Protein AF-A0A9E6MSD2-F1 (afdb_monomer_lite)

pLDDT: mean 82.87, std 21.85, range [32.72, 98.69]

Structure (mmCIF, N/CA/C/O backbone):
data_AF-A0A9E6MSD2-F1
#
_entry.id   AF-A0A9E6MSD2-F1
#
loop_
_atom_site.group_PDB
_atom_site.id
_atom_site.type_symbol
_atom_site.label_atom_id
_atom_site.label_alt_id
_atom_site.label_comp_id
_atom_site.label_asym_id
_atom_site.label_entity_id
_atom_site.label_seq_id
_atom_site.pdbx_PDB_ins_code
_atom_site.Cartn_x
_atom_site.Cartn_y
_atom_site.Cartn_z
_atom_site.occupancy
_atom_site.B_iso_or_equiv
_atom_site.auth_seq_id
_atom_site.auth_comp_id
_atom_site.auth_asym_id
_atom_site.auth_atom_id
_atom_site.pdbx_PDB_model_num
ATOM 1 N N . MET A 1 1 ? 9.595 26.951 -21.745 1.00 34.25 1 MET A N 1
ATOM 2 C CA . MET A 1 1 ? 9.547 25.476 -21.693 1.00 34.25 1 MET A CA 1
ATOM 3 C C . MET A 1 1 ? 9.014 25.104 -20.326 1.00 34.25 1 MET A C 1
ATOM 5 O O . MET A 1 1 ? 9.669 25.417 -19.343 1.00 34.25 1 MET A O 1
ATOM 9 N N . ALA A 1 2 ? 7.791 24.580 -20.248 1.00 37.59 2 ALA A N 1
ATOM 10 C CA . ALA A 1 2 ? 7.255 24.093 -18.983 1.00 37.59 2 ALA A CA 1
ATOM 11 C C . ALA A 1 2 ? 8.041 22.833 -18.603 1.00 37.59 2 ALA A C 1
ATOM 13 O O . ALA A 1 2 ? 8.112 21.901 -19.402 1.00 37.59 2 ALA A O 1
ATOM 14 N N . LEU A 1 3 ? 8.662 22.828 -17.424 1.00 44.19 3 LEU A N 1
ATOM 15 C CA . LEU A 1 3 ? 9.127 21.601 -16.787 1.00 44.19 3 LEU A CA 1
ATOM 16 C C . LEU A 1 3 ? 7.868 20.760 -16.555 1.00 44.19 3 LEU A C 1
ATOM 18 O O . LEU A 1 3 ? 7.089 21.050 -15.650 1.00 44.19 3 LEU A O 1
ATOM 22 N N . GLY A 1 4 ? 7.587 19.822 -17.460 1.00 44.72 4 GLY A N 1
ATOM 23 C CA . GLY A 1 4 ? 6.458 18.915 -17.310 1.00 44.72 4 GLY A CA 1
ATOM 24 C C . GLY A 1 4 ? 6.637 18.165 -15.999 1.00 44.72 4 GLY A C 1
ATOM 25 O O . GLY A 1 4 ? 7.653 17.501 -15.814 1.00 44.72 4 GLY A O 1
ATOM 26 N N . SER A 1 5 ? 5.692 18.330 -15.073 1.00 61.78 5 SER A N 1
ATOM 27 C CA . SER A 1 5 ? 5.660 17.543 -13.842 1.00 61.78 5 SER A CA 1
ATOM 28 C C . SER A 1 5 ? 5.700 16.069 -14.238 1.00 61.78 5 SER A C 1
ATOM 30 O O . SER A 1 5 ? 4.850 15.627 -15.014 1.00 61.78 5 SER A O 1
ATOM 32 N N . SER A 1 6 ? 6.718 15.338 -13.778 1.00 63.34 6 SER A N 1
ATOM 33 C CA . SER A 1 6 ? 6.827 13.908 -14.067 1.00 63.34 6 SER A CA 1
ATOM 34 C C . SER A 1 6 ? 5.558 13.218 -13.554 1.00 63.34 6 SER A C 1
ATOM 36 O O . SER A 1 6 ? 5.125 13.545 -12.439 1.00 63.34 6 SER A O 1
ATOM 38 N N . PRO A 1 7 ? 4.933 12.326 -14.345 1.00 78.69 7 PRO A N 1
ATOM 39 C CA . PRO A 1 7 ? 3.711 11.653 -13.927 1.00 78.69 7 PRO A CA 1
ATOM 40 C C . PRO A 1 7 ? 3.939 10.909 -12.608 1.00 78.69 7 PRO A C 1
ATOM 42 O O . PRO A 1 7 ? 5.044 10.438 -12.327 1.00 78.69 7 PRO A O 1
ATOM 45 N N . ASP A 1 8 ? 2.892 10.830 -11.788 1.00 92.94 8 ASP A N 1
ATOM 46 C CA . ASP A 1 8 ? 2.937 10.086 -10.533 1.00 92.94 8 ASP A CA 1
ATOM 47 C C . ASP A 1 8 ? 3.271 8.610 -10.787 1.00 92.94 8 ASP A C 1
ATOM 49 O O . ASP A 1 8 ? 2.864 8.025 -11.794 1.00 92.94 8 ASP A O 1
ATOM 53 N N . ALA A 1 9 ? 4.044 8.010 -9.881 1.00 95.12 9 ALA A N 1
ATOM 54 C CA . ALA A 1 9 ? 4.459 6.618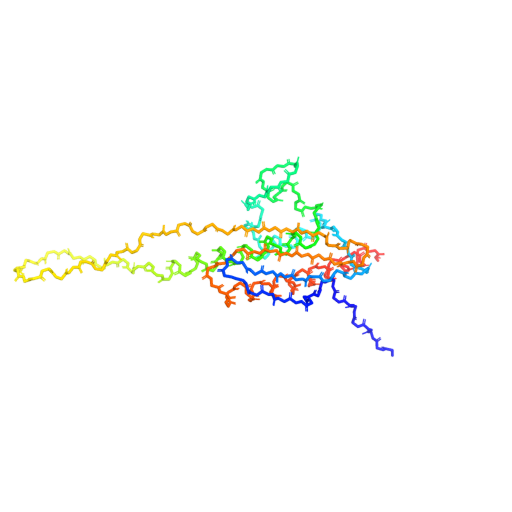 -10.001 1.00 95.12 9 ALA A CA 1
ATOM 55 C C . ALA A 1 9 ? 3.277 5.655 -9.833 1.00 95.12 9 ALA A C 1
ATOM 57 O O . ALA A 1 9 ? 3.216 4.627 -10.505 1.00 95.12 9 ALA A O 1
ATOM 58 N N . LEU A 1 10 ? 2.338 6.017 -8.961 1.00 97.00 10 LEU A N 1
ATOM 59 C CA . LEU A 1 10 ? 1.126 5.285 -8.639 1.00 97.00 10 LEU A CA 1
ATOM 60 C C . LEU A 1 10 ? -0.090 6.207 -8.721 1.00 97.00 10 LEU A C 1
ATOM 62 O O . LEU A 1 10 ? -0.068 7.330 -8.212 1.00 97.00 10 LEU A O 1
ATOM 66 N N . VAL A 1 11 ? -1.176 5.695 -9.290 1.00 97.69 11 VAL A N 1
ATOM 67 C CA . VAL A 1 11 ? -2.486 6.349 -9.318 1.00 97.69 11 VAL A CA 1
ATOM 68 C C . VAL A 1 11 ? -3.534 5.366 -8.812 1.00 97.69 11 VAL A C 1
ATOM 70 O O . VAL A 1 11 ? -3.581 4.223 -9.261 1.00 97.69 11 VAL A O 1
ATOM 73 N N . ILE A 1 12 ? -4.392 5.816 -7.897 1.00 98.25 12 ILE A N 1
ATOM 74 C CA . ILE A 1 12 ? -5.600 5.079 -7.518 1.00 98.25 12 ILE A CA 1
ATOM 75 C C . ILE A 1 12 ? -6.624 5.269 -8.635 1.00 98.25 12 ILE A C 1
ATOM 77 O O . ILE A 1 12 ? -7.093 6.384 -8.860 1.00 98.25 12 ILE A O 1
ATOM 81 N N . GLU A 1 13 ? -6.976 4.193 -9.332 1.00 98.06 13 GLU A N 1
ATOM 82 C CA . GLU A 1 13 ? -8.008 4.230 -10.371 1.00 98.06 13 GLU A CA 1
ATOM 83 C C . GLU A 1 13 ? -9.406 4.111 -9.774 1.00 98.06 13 GLU A C 1
ATOM 85 O O . GLU A 1 13 ? -10.350 4.755 -10.239 1.00 98.06 13 GLU A O 1
ATOM 90 N N . ARG A 1 14 ? -9.545 3.273 -8.743 1.00 98.25 14 ARG A N 1
ATOM 91 C CA . ARG A 1 14 ? -10.820 2.995 -8.088 1.00 98.25 14 ARG A CA 1
ATOM 92 C C . ARG A 1 14 ? -10.597 2.460 -6.678 1.00 98.25 14 ARG A C 1
ATOM 94 O O . ARG A 1 14 ? -9.708 1.653 -6.439 1.00 98.25 14 ARG A O 1
ATOM 101 N N . LEU A 1 15 ? -11.460 2.890 -5.762 1.00 98.31 15 LEU A N 1
ATOM 102 C CA . LEU A 1 15 ? -11.607 2.310 -4.429 1.00 98.31 15 LEU A CA 1
ATOM 103 C C . LEU A 1 15 ? -13.019 1.747 -4.302 1.00 98.31 15 LEU A C 1
ATOM 105 O O . LEU A 1 15 ? -13.997 2.468 -4.499 1.00 98.31 15 LEU A O 1
ATOM 109 N N . THR A 1 16 ? -13.119 0.467 -3.965 1.00 98.38 16 THR A N 1
ATOM 110 C CA . THR A 1 16 ? -14.389 -0.216 -3.711 1.00 98.38 16 THR A CA 1
ATOM 111 C C . THR A 1 16 ? -14.437 -0.648 -2.256 1.00 98.38 16 THR A C 1
ATOM 113 O O . THR A 1 16 ? -13.639 -1.475 -1.822 1.00 98.38 16 THR A O 1
ATOM 116 N N . VAL A 1 17 ? -15.393 -0.112 -1.502 1.00 97.69 17 VAL A N 1
ATOM 117 C CA . VAL A 1 17 ? -15.623 -0.510 -0.110 1.00 97.69 17 VAL A CA 1
ATOM 118 C C . VAL A 1 17 ? -16.528 -1.740 -0.092 1.00 97.69 17 VAL A C 1
ATOM 120 O O . VAL A 1 17 ? -17.640 -1.712 -0.623 1.00 97.69 17 VAL A O 1
ATOM 123 N N . ARG A 1 18 ? -16.049 -2.834 0.501 1.00 95.81 18 ARG A N 1
ATOM 124 C CA . ARG A 1 18 ? -16.812 -4.062 0.767 1.00 95.81 18 ARG A CA 1
ATOM 125 C C . ARG A 1 18 ? -16.991 -4.215 2.282 1.00 95.81 18 ARG A C 1
ATOM 127 O O . ARG A 1 18 ? -16.261 -3.574 3.021 1.00 95.81 18 ARG A O 1
ATOM 134 N N . PRO A 1 19 ? -17.917 -5.062 2.770 1.00 92.25 19 PRO A N 1
ATOM 135 C CA . PRO A 1 19 ? -18.200 -5.163 4.206 1.00 92.25 19 PRO A CA 1
ATOM 136 C C . PRO A 1 19 ? -16.997 -5.492 5.105 1.00 92.25 19 PRO A C 1
ATOM 138 O O . PRO A 1 19 ? -17.022 -5.167 6.286 1.00 92.25 19 PRO A O 1
ATOM 141 N N . ASP A 1 20 ? -15.982 -6.169 4.571 1.00 91.19 20 ASP A N 1
ATOM 142 C CA . ASP A 1 20 ? -14.830 -6.687 5.313 1.00 91.19 20 ASP A CA 1
ATOM 143 C C . ASP A 1 20 ? -13.478 -6.123 4.848 1.00 91.19 20 ASP A C 1
ATOM 145 O O . ASP A 1 20 ? -12.467 -6.320 5.523 1.00 91.19 20 ASP A O 1
ATOM 149 N N . ARG A 1 21 ? -13.440 -5.437 3.701 1.00 96.69 21 ARG A N 1
ATOM 150 C CA . ARG A 1 21 ? -12.207 -4.933 3.084 1.00 96.69 21 ARG A CA 1
ATOM 151 C C . ARG A 1 21 ? -12.455 -3.808 2.095 1.00 96.69 21 ARG A C 1
ATOM 153 O O . ARG A 1 21 ? -13.532 -3.698 1.511 1.00 96.69 21 ARG A O 1
ATOM 160 N N . ILE A 1 22 ? -11.428 -3.009 1.860 1.00 98.00 22 ILE A N 1
ATOM 161 C CA . ILE A 1 22 ? -11.378 -2.073 0.741 1.00 98.00 22 ILE A CA 1
ATOM 162 C C . ILE A 1 22 ? -10.528 -2.696 -0.357 1.00 98.00 22 ILE A C 1
ATOM 164 O O . ILE A 1 22 ? -9.439 -3.191 -0.085 1.00 98.00 22 ILE A O 1
ATOM 168 N N . VAL A 1 23 ? -11.035 -2.650 -1.585 1.00 98.50 23 VAL A N 1
ATOM 169 C CA . VAL A 1 23 ? -10.325 -3.056 -2.800 1.00 98.50 23 VAL A CA 1
ATOM 170 C C . VAL A 1 23 ? -9.853 -1.793 -3.510 1.00 98.50 23 VAL A C 1
ATOM 172 O O . VAL A 1 23 ? -10.672 -0.941 -3.863 1.00 98.50 23 VAL A O 1
ATOM 175 N N . CYS A 1 24 ? -8.547 -1.661 -3.693 1.00 98.69 24 CYS A N 1
ATOM 176 C CA . CYS A 1 24 ? -7.899 -0.537 -4.350 1.00 98.69 24 CYS A CA 1
ATOM 177 C C . CYS A 1 24 ? -7.291 -0.995 -5.674 1.00 98.69 24 CYS A C 1
ATOM 179 O O . CYS A 1 24 ? -6.321 -1.751 -5.689 1.00 98.69 24 CYS A O 1
ATOM 181 N N . ASP A 1 25 ? -7.857 -0.524 -6.781 1.00 98.69 25 ASP A N 1
ATOM 182 C CA . ASP A 1 25 ? -7.280 -0.693 -8.108 1.00 98.69 25 ASP A CA 1
ATOM 183 C C . ASP A 1 25 ? -6.211 0.387 -8.323 1.00 98.69 25 ASP A C 1
ATOM 185 O O . ASP A 1 25 ? -6.502 1.590 -8.307 1.00 98.69 25 ASP A O 1
ATOM 189 N N . LEU A 1 26 ? -4.969 -0.042 -8.521 1.00 98.19 26 LEU A N 1
ATOM 190 C CA . LEU A 1 26 ? -3.808 0.814 -8.724 1.00 98.19 26 LEU A CA 1
ATOM 191 C C . LEU A 1 26 ? -3.299 0.707 -10.158 1.00 98.19 26 LEU A C 1
ATOM 193 O O . LEU A 1 26 ? -3.121 -0.389 -10.694 1.00 98.19 26 LEU A O 1
ATOM 197 N N . ARG A 1 27 ? -2.958 1.861 -10.735 1.00 97.88 27 ARG A N 1
ATOM 198 C CA . ARG A 1 27 ? -2.130 1.951 -11.936 1.00 97.88 27 ARG A CA 1
ATOM 199 C C . ARG A 1 27 ? -0.718 2.371 -11.562 1.00 97.88 27 ARG A C 1
ATOM 201 O O . ARG A 1 27 ? -0.513 3.436 -10.981 1.00 97.88 27 ARG A O 1
ATOM 208 N N . VAL A 1 28 ? 0.250 1.555 -11.951 1.00 97.00 28 VAL A N 1
ATOM 209 C CA . VAL A 1 28 ? 1.681 1.843 -11.872 1.00 97.00 28 VAL A CA 1
ATOM 210 C C . VAL A 1 28 ? 2.134 2.438 -13.198 1.00 97.00 28 VAL A C 1
ATOM 212 O O . VAL A 1 28 ? 1.883 1.874 -14.264 1.00 97.00 28 VAL A O 1
ATOM 215 N N . SER A 1 29 ? 2.785 3.599 -13.145 1.00 95.19 29 SER A N 1
ATOM 216 C CA . SER A 1 29 ? 3.309 4.256 -14.341 1.00 95.19 29 SER A CA 1
ATOM 217 C C . SER A 1 29 ? 4.410 3.405 -14.991 1.00 95.19 29 SER A C 1
ATOM 219 O O . SER A 1 29 ? 5.287 2.907 -14.284 1.00 95.19 29 SER A O 1
ATOM 221 N N . PRO A 1 30 ? 4.456 3.294 -16.332 1.00 90.81 30 PRO A N 1
ATOM 222 C CA . PRO A 1 30 ? 5.522 2.569 -17.026 1.00 90.81 30 PRO A CA 1
ATOM 223 C C . PRO A 1 30 ? 6.905 3.217 -16.854 1.00 90.81 30 PRO A C 1
ATOM 225 O O . PRO A 1 30 ? 7.918 2.569 -17.096 1.00 90.81 30 PRO A O 1
ATOM 228 N N . SER A 1 31 ? 6.966 4.492 -16.450 1.00 88.69 31 SER A N 1
ATOM 229 C CA . SER A 1 31 ? 8.221 5.187 -16.141 1.00 88.69 31 SER A CA 1
ATOM 230 C C . SER A 1 31 ? 8.642 5.058 -14.674 1.00 88.69 31 SER A C 1
ATOM 232 O O . SER A 1 31 ? 9.690 5.583 -14.302 1.00 88.69 31 SER A O 1
ATOM 234 N N . ALA A 1 32 ? 7.820 4.434 -13.827 1.00 90.25 32 ALA A N 1
ATOM 235 C CA . ALA A 1 32 ? 8.120 4.234 -12.417 1.00 90.25 32 ALA A CA 1
ATOM 236 C C . ALA A 1 32 ? 8.903 2.933 -12.189 1.00 90.25 32 ALA A C 1
ATOM 238 O O . ALA A 1 32 ? 8.737 1.969 -12.941 1.00 90.25 32 ALA A O 1
ATOM 239 N N . PRO A 1 33 ? 9.724 2.858 -11.127 1.00 90.75 33 PRO A N 1
ATOM 240 C CA . PRO A 1 33 ? 10.257 1.579 -10.686 1.00 90.75 33 PRO A CA 1
ATOM 241 C C . PRO A 1 33 ? 9.097 0.665 -10.271 1.00 90.75 33 PRO A C 1
ATOM 243 O O . PRO A 1 33 ? 8.242 1.055 -9.486 1.00 90.75 33 PRO A O 1
ATOM 246 N N . THR A 1 34 ? 9.053 -0.562 -10.787 1.00 87.94 34 THR A N 1
ATOM 247 C CA . THR A 1 34 ? 8.002 -1.526 -10.412 1.00 87.94 34 THR A CA 1
ATOM 248 C C . THR A 1 34 ? 8.302 -2.249 -9.102 1.00 87.94 34 THR A C 1
ATOM 250 O O . THR A 1 34 ? 7.391 -2.804 -8.490 1.00 87.94 34 THR A O 1
ATOM 253 N N . ILE A 1 35 ? 9.577 -2.271 -8.706 1.00 94.56 35 ILE A N 1
ATOM 254 C CA . ILE A 1 35 ? 10.115 -2.938 -7.519 1.00 94.56 35 ILE A CA 1
ATOM 255 C C . ILE A 1 35 ? 10.793 -1.882 -6.635 1.00 94.56 35 ILE A C 1
ATOM 257 O O . ILE A 1 35 ? 11.358 -0.914 -7.149 1.00 94.56 35 ILE A O 1
ATOM 261 N N . THR A 1 36 ? 10.700 -2.045 -5.319 1.00 96.75 36 THR A N 1
ATOM 262 C CA . THR A 1 36 ? 11.372 -1.214 -4.326 1.00 96.75 36 THR A CA 1
ATOM 263 C C . THR A 1 36 ? 12.892 -1.372 -4.416 1.00 96.75 36 THR A C 1
ATOM 265 O O . THR A 1 36 ? 13.426 -2.176 -5.176 1.00 96.75 36 THR A O 1
ATOM 268 N N . SER A 1 37 ? 13.613 -0.524 -3.691 1.00 95.75 37 SER A N 1
ATOM 269 C CA . SER A 1 37 ? 15.069 -0.590 -3.596 1.00 95.75 37 SER A CA 1
ATOM 270 C C . SER A 1 37 ? 15.507 -0.269 -2.170 1.00 95.75 37 SER A C 1
ATOM 272 O O . SER A 1 37 ? 14.754 0.398 -1.448 1.00 95.75 37 SER A O 1
ATOM 274 N N . PRO A 1 38 ? 16.739 -0.625 -1.763 1.00 95.44 38 PRO A N 1
ATOM 275 C CA . PRO A 1 38 ? 17.248 -0.283 -0.433 1.00 95.44 38 PRO A CA 1
ATOM 276 C C . PRO A 1 38 ? 17.190 1.224 -0.144 1.00 95.44 38 PRO A C 1
ATOM 278 O O . PRO A 1 38 ? 16.866 1.652 0.964 1.00 95.44 38 PRO A O 1
ATOM 281 N N . GLY A 1 39 ? 17.455 2.052 -1.162 1.00 95.25 39 GLY A N 1
ATOM 282 C CA . GLY A 1 39 ? 17.375 3.508 -1.056 1.00 95.25 39 GLY A CA 1
ATOM 283 C C . GLY A 1 39 ? 15.952 4.008 -0.799 1.00 95.25 39 GLY A C 1
ATOM 284 O O . GLY A 1 39 ? 15.764 4.888 0.040 1.00 95.25 39 GLY A O 1
ATOM 285 N N . LEU A 1 40 ? 14.955 3.427 -1.478 1.00 95.88 40 LEU A N 1
ATOM 286 C CA . LEU A 1 40 ? 13.548 3.744 -1.236 1.00 95.88 40 LEU A CA 1
ATOM 287 C C . LEU A 1 40 ? 13.112 3.295 0.160 1.00 95.88 40 LEU A C 1
ATOM 289 O O . LEU A 1 40 ? 12.529 4.098 0.883 1.00 95.88 40 LEU A O 1
ATOM 293 N N . VAL A 1 41 ? 13.444 2.066 0.568 1.00 96.88 41 VAL A N 1
ATOM 294 C CA . VAL A 1 41 ? 13.107 1.546 1.904 1.00 96.88 41 VAL A CA 1
ATOM 295 C C . VAL A 1 41 ? 13.692 2.428 2.995 1.00 96.88 41 VAL A C 1
ATOM 297 O O . VAL A 1 41 ? 12.975 2.821 3.905 1.00 96.88 41 VAL A O 1
ATOM 300 N N . ARG A 1 42 ? 14.962 2.832 2.881 1.00 96.38 42 ARG A N 1
ATOM 301 C CA . ARG A 1 42 ? 15.584 3.743 3.850 1.00 96.38 42 ARG A CA 1
ATOM 302 C C . ARG A 1 42 ? 14.795 5.044 4.019 1.00 96.38 42 ARG A C 1
ATOM 304 O O . ARG A 1 42 ? 14.659 5.511 5.145 1.00 96.38 42 ARG A O 1
ATOM 311 N N . ARG A 1 43 ? 14.289 5.629 2.926 1.00 96.19 43 ARG A N 1
ATOM 312 C CA . ARG A 1 43 ? 13.462 6.844 2.995 1.00 96.19 43 ARG A CA 1
ATOM 313 C C . ARG A 1 43 ? 12.091 6.556 3.605 1.00 96.19 43 ARG A C 1
ATOM 315 O O . ARG A 1 43 ? 11.660 7.302 4.471 1.00 96.19 43 ARG A O 1
ATOM 322 N N . VAL A 1 44 ? 11.451 5.445 3.234 1.00 96.50 44 VAL A N 1
ATOM 323 C CA . VAL A 1 44 ? 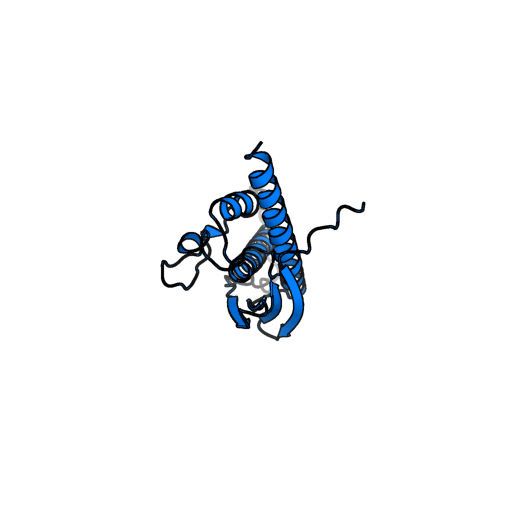10.186 5.008 3.849 1.00 96.50 44 VAL A CA 1
ATOM 324 C C . VAL A 1 44 ? 10.334 4.864 5.368 1.00 96.50 44 VAL A C 1
ATOM 326 O O . VAL A 1 44 ? 9.498 5.358 6.115 1.00 96.50 44 VAL A O 1
ATOM 329 N N . LEU A 1 45 ? 11.411 4.246 5.853 1.00 96.94 45 LEU A N 1
ATOM 330 C CA . LEU A 1 45 ? 11.612 4.017 7.288 1.00 96.94 45 LEU A CA 1
ATOM 331 C C . LEU A 1 45 ? 11.868 5.292 8.097 1.00 96.94 45 LEU A C 1
ATOM 333 O O . LEU A 1 45 ? 11.726 5.255 9.318 1.00 96.94 45 LEU A O 1
ATOM 337 N N . ALA A 1 46 ? 12.209 6.410 7.449 1.00 95.62 46 ALA A N 1
ATOM 338 C CA . ALA A 1 46 ? 12.293 7.700 8.131 1.00 95.62 46 ALA A CA 1
ATOM 339 C C . ALA A 1 46 ? 10.918 8.146 8.664 1.00 95.62 46 ALA A C 1
ATOM 341 O O . ALA A 1 46 ? 10.838 8.679 9.769 1.00 95.62 46 ALA A O 1
ATOM 342 N N . ASP A 1 47 ? 9.847 7.853 7.918 1.00 94.88 47 ASP A N 1
ATOM 343 C CA . ASP A 1 47 ? 8.471 8.237 8.260 1.00 94.88 47 ASP A CA 1
ATOM 344 C C . ASP A 1 47 ? 7.647 7.073 8.850 1.00 94.88 47 ASP A C 1
ATOM 346 O O . ASP A 1 47 ? 6.674 7.289 9.582 1.00 94.88 47 ASP A O 1
ATOM 350 N N . TYR A 1 48 ? 8.037 5.830 8.547 1.00 96.81 48 TYR A N 1
ATOM 351 C CA . TYR A 1 48 ? 7.333 4.598 8.920 1.00 96.81 48 TYR A CA 1
ATOM 352 C C . TYR A 1 48 ? 8.283 3.617 9.638 1.00 96.81 48 TYR A C 1
ATOM 354 O O . TYR A 1 48 ? 8.614 2.561 9.097 1.00 96.81 48 TYR A O 1
ATOM 362 N N . PRO A 1 49 ? 8.745 3.935 10.862 1.00 95.94 49 PRO A N 1
ATOM 363 C CA . PRO A 1 49 ? 9.810 3.182 11.533 1.00 9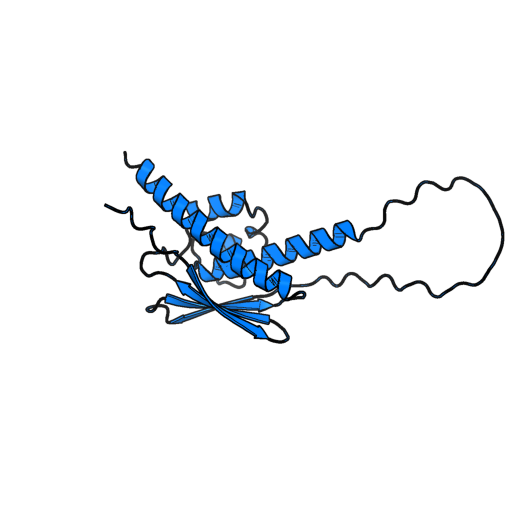5.94 49 PRO A CA 1
ATOM 364 C C . PRO A 1 49 ? 9.423 1.747 11.923 1.00 95.94 49 PRO A C 1
ATOM 366 O O . PRO A 1 49 ? 10.299 0.900 12.052 1.00 95.94 49 PRO A O 1
ATOM 369 N N . THR A 1 50 ? 8.129 1.464 12.093 1.00 95.25 50 THR A N 1
ATOM 370 C CA . THR A 1 50 ? 7.591 0.138 12.456 1.00 95.25 50 THR A CA 1
ATOM 371 C C . THR A 1 50 ? 7.204 -0.710 11.247 1.00 95.25 50 THR A C 1
ATOM 373 O O . THR A 1 50 ? 6.695 -1.817 11.405 1.00 95.25 50 THR A O 1
ATOM 376 N N . LEU A 1 51 ? 7.413 -0.212 10.022 1.00 97.31 51 LEU A N 1
ATOM 377 C CA . LEU A 1 51 ? 6.904 -0.866 8.815 1.00 97.31 51 LEU A CA 1
ATOM 378 C C . LEU A 1 51 ? 7.481 -2.274 8.606 1.00 97.31 51 LEU A C 1
ATOM 380 O O . LEU A 1 51 ? 6.799 -3.152 8.085 1.00 97.31 51 LEU A O 1
ATOM 384 N N . LEU A 1 52 ? 8.732 -2.498 9.010 1.00 97.56 52 LEU A N 1
ATOM 385 C CA . LEU A 1 52 ? 9.397 -3.790 8.818 1.00 97.56 52 LEU A CA 1
ATOM 386 C C . LEU A 1 52 ? 8.874 -4.889 9.752 1.00 97.56 52 LEU A C 1
ATOM 388 O O . LEU A 1 52 ? 9.046 -6.068 9.445 1.00 97.56 52 LEU A O 1
ATOM 392 N N . ASP A 1 53 ? 8.226 -4.514 10.857 1.00 96.56 53 ASP A N 1
ATOM 393 C CA . ASP A 1 53 ? 7.754 -5.449 11.884 1.00 96.56 53 ASP A CA 1
ATOM 394 C C . ASP A 1 53 ? 6.444 -6.147 11.492 1.00 96.56 53 ASP A C 1
ATOM 396 O O . ASP A 1 53 ? 6.012 -7.093 12.156 1.00 96.56 53 ASP A O 1
ATOM 400 N N . HIS A 1 54 ? 5.786 -5.689 10.422 1.00 96.69 54 HIS A N 1
ATOM 401 C CA . HIS A 1 54 ? 4.543 -6.293 9.954 1.00 96.69 54 HIS A CA 1
ATOM 402 C C . HIS A 1 54 ? 4.795 -7.706 9.438 1.00 96.69 54 HIS A C 1
ATOM 404 O O . HIS A 1 54 ? 5.697 -7.939 8.631 1.00 96.69 54 HIS A O 1
ATOM 410 N N . ALA A 1 55 ? 3.959 -8.645 9.877 1.00 96.94 55 ALA A N 1
ATOM 411 C CA . ALA A 1 55 ? 3.949 -9.991 9.327 1.00 96.94 55 ALA A CA 1
ATOM 412 C C . ALA A 1 55 ? 3.593 -9.935 7.835 1.00 96.94 55 ALA A C 1
ATOM 414 O O . ALA A 1 55 ? 2.683 -9.207 7.436 1.00 96.94 55 ALA A O 1
ATOM 415 N N . CYS A 1 56 ? 4.308 -10.702 7.021 1.00 96.88 56 CYS A N 1
ATOM 416 C CA . CYS A 1 56 ? 4.124 -10.743 5.577 1.00 96.88 56 CYS A CA 1
ATOM 417 C C . CYS A 1 56 ? 4.256 -12.192 5.120 1.00 96.88 56 CYS A C 1
ATOM 419 O O . CYS A 1 56 ? 5.239 -12.850 5.446 1.00 96.88 56 CYS A O 1
ATOM 421 N N . VAL A 1 57 ? 3.282 -12.687 4.358 1.00 95.38 57 VAL A N 1
ATOM 422 C CA . VAL A 1 57 ? 3.391 -14.009 3.736 1.00 95.38 57 VAL A CA 1
ATOM 423 C C . VAL A 1 57 ? 4.152 -13.852 2.426 1.00 95.38 57 VAL A C 1
ATOM 425 O O . VAL A 1 57 ? 3.657 -13.238 1.484 1.00 95.38 57 VAL A O 1
ATOM 428 N N . ASN A 1 58 ? 5.364 -14.391 2.383 1.00 93.75 58 ASN A N 1
ATOM 429 C CA . ASN A 1 58 ? 6.250 -14.382 1.224 1.00 93.75 58 ASN A CA 1
ATOM 430 C C . ASN A 1 58 ? 7.174 -15.614 1.266 1.00 93.75 58 ASN A C 1
ATOM 432 O O . ASN A 1 58 ? 7.110 -16.408 2.204 1.00 93.75 58 ASN A O 1
ATOM 436 N N . ASP A 1 59 ? 8.022 -15.770 0.250 1.00 94.56 59 ASP A N 1
ATOM 437 C CA . ASP A 1 59 ? 8.898 -16.939 0.109 1.00 94.56 59 ASP A CA 1
ATOM 438 C C . ASP A 1 59 ? 10.260 -16.793 0.831 1.00 94.56 59 ASP A C 1
ATOM 440 O O . ASP A 1 59 ? 11.051 -17.737 0.835 1.00 94.56 59 ASP A O 1
ATOM 444 N N . GLU A 1 60 ? 10.554 -15.636 1.440 1.00 96.94 60 GLU A N 1
ATOM 445 C CA . GLU A 1 60 ? 11.877 -15.294 1.998 1.00 96.94 60 GLU A CA 1
ATOM 446 C C . GLU A 1 60 ? 11.903 -15.174 3.533 1.00 96.94 60 GLU A C 1
ATOM 448 O O . GLU A 1 60 ? 12.945 -15.393 4.155 1.00 96.94 60 GLU A O 1
ATOM 453 N N . GLY A 1 61 ? 10.771 -14.880 4.176 1.00 95.69 61 GLY A N 1
ATOM 454 C CA . GLY A 1 61 ? 10.648 -14.826 5.632 1.00 95.69 61 GLY A CA 1
ATOM 455 C C . GLY A 1 61 ? 9.254 -14.425 6.118 1.00 95.69 61 GLY A C 1
ATOM 456 O O . GLY A 1 61 ? 8.365 -14.128 5.330 1.00 95.69 61 GLY A O 1
ATOM 457 N N . ASP A 1 62 ? 9.064 -14.379 7.438 1.00 95.94 62 ASP A N 1
ATOM 458 C CA . ASP A 1 62 ? 7.733 -14.185 8.047 1.00 95.94 62 ASP A CA 1
ATOM 459 C C . ASP A 1 62 ? 7.294 -12.712 8.164 1.00 95.94 62 ASP A C 1
ATOM 461 O O . ASP A 1 62 ? 6.173 -12.414 8.590 1.00 95.94 62 ASP A O 1
ATOM 465 N N . THR A 1 63 ? 8.177 -11.766 7.840 1.00 97.94 63 THR A N 1
ATOM 466 C CA . THR A 1 63 ? 7.934 -10.327 8.000 1.00 97.94 63 THR A CA 1
ATOM 467 C C . THR A 1 63 ? 8.204 -9.563 6.717 1.00 97.94 63 THR A C 1
ATOM 469 O O . THR A 1 63 ? 8.933 -10.017 5.835 1.00 97.94 63 THR A O 1
ATOM 472 N N . PHE A 1 64 ? 7.644 -8.356 6.628 1.00 98.06 64 PHE A N 1
ATOM 473 C CA . PHE A 1 64 ? 7.871 -7.463 5.499 1.00 98.06 64 PHE A CA 1
ATOM 474 C C . PHE A 1 64 ? 9.353 -7.105 5.340 1.00 98.06 64 PHE A C 1
ATOM 476 O O . PHE A 1 64 ? 9.817 -6.907 4.219 1.00 98.06 64 PHE A O 1
ATOM 483 N N . ALA A 1 65 ? 10.121 -7.095 6.438 1.00 97.88 65 ALA A N 1
ATOM 484 C CA . ALA A 1 65 ? 11.568 -6.887 6.423 1.00 97.88 65 ALA A CA 1
ATOM 485 C C . ALA A 1 65 ? 12.309 -7.793 5.431 1.00 97.88 65 ALA A C 1
ATOM 487 O O . ALA A 1 65 ? 13.287 -7.347 4.837 1.00 97.88 65 ALA A O 1
ATOM 488 N N . ALA A 1 66 ? 11.844 -9.034 5.252 1.00 97.88 66 ALA A N 1
ATOM 489 C CA . ALA A 1 66 ? 12.488 -10.010 4.380 1.00 97.88 66 ALA A CA 1
ATOM 490 C C . ALA A 1 66 ? 12.475 -9.582 2.907 1.00 97.88 66 ALA A C 1
ATOM 492 O O . ALA A 1 66 ? 13.423 -9.873 2.194 1.00 97.88 66 ALA A O 1
ATOM 493 N N . VAL A 1 67 ? 11.438 -8.854 2.478 1.00 98.00 67 VAL A N 1
ATOM 494 C CA . VAL A 1 67 ? 11.201 -8.511 1.064 1.00 98.00 67 VAL A CA 1
ATOM 495 C C . VAL A 1 67 ? 11.188 -7.008 0.781 1.00 98.00 67 VAL A C 1
ATOM 497 O O . VAL A 1 67 ? 11.064 -6.589 -0.370 1.00 98.00 67 VAL A O 1
ATOM 500 N N . ALA A 1 68 ? 11.276 -6.168 1.817 1.00 97.50 68 ALA A N 1
ATOM 501 C CA . ALA A 1 68 ? 10.982 -4.739 1.733 1.00 97.50 68 ALA A CA 1
ATOM 502 C C . ALA A 1 68 ? 11.771 -4.007 0.636 1.00 97.50 68 ALA A C 1
ATOM 504 O O . ALA A 1 68 ? 11.230 -3.096 0.004 1.00 97.50 68 ALA A O 1
ATOM 505 N N . ASP A 1 69 ? 13.030 -4.380 0.390 1.00 97.31 69 ASP A N 1
ATOM 506 C CA . ASP A 1 69 ? 13.918 -3.710 -0.568 1.00 97.31 69 ASP A CA 1
ATOM 507 C C . ASP A 1 69 ? 13.896 -4.291 -1.988 1.00 97.31 69 ASP A C 1
ATOM 509 O O . ASP A 1 69 ? 14.575 -3.749 -2.861 1.00 97.31 69 ASP A O 1
ATOM 513 N N . HIS A 1 70 ? 13.086 -5.323 -2.235 1.00 97.69 70 HIS A N 1
ATOM 514 C CA . HIS A 1 70 ? 12.918 -5.955 -3.545 1.00 97.69 70 HIS A CA 1
ATOM 515 C C . HIS A 1 70 ? 11.487 -6.480 -3.780 1.00 97.69 70 HIS A C 1
ATOM 517 O O . HIS A 1 70 ? 11.263 -7.469 -4.477 1.00 97.69 70 HIS A O 1
ATOM 523 N N . THR A 1 71 ? 10.487 -5.769 -3.265 1.00 97.62 71 THR A N 1
ATOM 524 C CA . THR A 1 71 ? 9.062 -6.077 -3.449 1.00 97.62 71 THR A CA 1
ATOM 525 C C . THR A 1 71 ? 8.383 -5.084 -4.391 1.00 97.62 71 THR A C 1
ATOM 527 O O . THR A 1 71 ? 8.930 -4.039 -4.718 1.00 97.62 71 THR A O 1
ATOM 530 N N . SER A 1 72 ? 7.175 -5.374 -4.867 1.00 97.62 72 SER A N 1
ATOM 531 C CA . SER A 1 72 ? 6.458 -4.448 -5.751 1.00 97.62 72 SER A CA 1
ATOM 532 C C . SER A 1 72 ? 5.979 -3.177 -5.034 1.00 97.62 72 SER A C 1
ATOM 534 O O . SER A 1 72 ? 5.628 -3.219 -3.855 1.00 97.62 72 SER A O 1
ATOM 536 N N . LEU A 1 73 ? 5.898 -2.045 -5.749 1.00 97.81 73 LEU A N 1
ATOM 537 C CA . LEU A 1 73 ? 5.338 -0.809 -5.174 1.00 97.81 73 LEU A CA 1
ATOM 538 C C . LEU A 1 73 ? 3.896 -0.972 -4.642 1.00 97.81 73 LEU A C 1
ATOM 540 O O . LEU A 1 73 ? 3.621 -0.444 -3.565 1.00 97.81 73 LEU A O 1
ATOM 544 N N . PRO A 1 74 ? 2.978 -1.702 -5.313 1.00 98.44 74 PRO A N 1
ATOM 545 C CA . PRO A 1 74 ? 1.659 -1.996 -4.747 1.00 98.44 74 PRO A CA 1
ATOM 546 C C . PRO A 1 74 ? 1.718 -2.750 -3.408 1.00 98.44 74 PRO A C 1
ATOM 548 O O . PRO A 1 74 ? 0.970 -2.417 -2.495 1.00 98.44 74 PRO A O 1
ATOM 551 N N . HIS A 1 75 ? 2.660 -3.685 -3.248 1.00 98.62 75 HIS A N 1
ATOM 552 C CA . HIS A 1 75 ? 2.828 -4.429 -1.992 1.00 98.62 75 HIS A CA 1
ATOM 553 C C . HIS A 1 75 ? 3.348 -3.523 -0.864 1.00 98.62 75 HIS A C 1
ATOM 555 O O . HIS A 1 75 ? 2.912 -3.628 0.279 1.00 98.62 75 HIS A O 1
ATOM 561 N N . LEU A 1 76 ? 4.207 -2.549 -1.183 1.00 98.56 76 LEU A N 1
ATOM 562 C CA . LEU A 1 76 ? 4.565 -1.500 -0.227 1.00 98.56 76 LEU A CA 1
ATOM 563 C C . LEU A 1 76 ? 3.340 -0.661 0.188 1.00 98.56 76 LEU A C 1
ATOM 565 O O . LEU A 1 76 ? 3.186 -0.364 1.371 1.00 98.56 76 LEU A O 1
ATOM 569 N N . VAL A 1 77 ? 2.456 -0.295 -0.751 1.00 98.62 77 VAL A N 1
ATOM 570 C CA . VAL A 1 77 ? 1.217 0.443 -0.429 1.00 98.62 77 VAL A CA 1
ATOM 571 C C . VAL A 1 77 ? 0.340 -0.344 0.540 1.00 98.62 77 VAL A C 1
ATOM 573 O O . VAL A 1 77 ? -0.137 0.242 1.508 1.00 98.62 77 VAL A O 1
ATOM 576 N N . GLU A 1 78 ? 0.160 -1.648 0.327 1.00 98.62 78 GLU A N 1
ATOM 577 C CA . GLU A 1 78 ? -0.585 -2.518 1.246 1.00 98.62 78 GLU A CA 1
ATOM 578 C C . GLU A 1 78 ? -0.082 -2.381 2.691 1.00 98.62 78 GLU A C 1
ATOM 580 O O . GLU A 1 78 ? -0.852 -2.050 3.598 1.00 98.62 78 GLU A O 1
ATOM 585 N N . HIS A 1 79 ? 1.227 -2.544 2.896 1.00 98.50 79 HIS A N 1
ATOM 586 C CA . HIS A 1 79 ? 1.826 -2.457 4.224 1.00 98.50 79 HIS A CA 1
ATOM 587 C C . HIS A 1 79 ? 1.755 -1.048 4.825 1.00 98.50 79 HIS A C 1
ATOM 589 O O . HIS A 1 79 ? 1.522 -0.917 6.025 1.00 98.50 79 HIS A O 1
ATOM 595 N N . LEU A 1 80 ? 1.878 0.016 4.024 1.00 98.50 80 LEU A N 1
ATOM 596 C CA . LEU A 1 80 ? 1.698 1.391 4.509 1.00 98.50 80 LEU A CA 1
ATOM 597 C C . LEU A 1 80 ? 0.262 1.653 4.987 1.00 98.50 80 LEU A C 1
ATOM 599 O O . LEU A 1 80 ? 0.058 2.339 5.991 1.00 98.50 80 LEU A O 1
ATOM 603 N N . VAL A 1 81 ? -0.736 1.091 4.298 1.00 98.31 81 VAL A N 1
ATOM 604 C CA . VAL A 1 81 ? -2.145 1.199 4.703 1.00 98.31 81 VAL A CA 1
ATOM 605 C C . VAL A 1 81 ? -2.388 0.457 6.014 1.00 98.31 81 VAL A C 1
ATOM 607 O O . VAL A 1 81 ? -3.019 1.007 6.920 1.00 98.31 81 VAL A O 1
ATOM 610 N N . ILE A 1 82 ? -1.873 -0.769 6.138 1.00 97.06 82 ILE A N 1
ATOM 611 C CA . ILE A 1 82 ? -1.956 -1.565 7.369 1.00 97.06 82 ILE A CA 1
ATOM 612 C C . ILE A 1 82 ? -1.272 -0.827 8.529 1.00 97.06 82 ILE A C 1
ATOM 614 O O . ILE A 1 82 ? -1.872 -0.658 9.592 1.00 97.06 82 ILE A O 1
ATOM 618 N N . ASP A 1 83 ? -0.059 -0.314 8.319 1.00 96.94 83 ASP A N 1
ATOM 619 C CA . ASP A 1 83 ? 0.704 0.422 9.328 1.00 96.94 83 ASP A CA 1
ATOM 620 C C . ASP A 1 83 ? -0.033 1.675 9.825 1.00 96.94 83 ASP A C 1
ATOM 622 O O . ASP A 1 83 ? -0.127 1.914 11.033 1.00 96.94 83 ASP A O 1
ATOM 626 N N . ALA A 1 84 ? -0.628 2.448 8.913 1.00 95.19 84 ALA A N 1
ATOM 627 C CA . ALA A 1 84 ? -1.423 3.616 9.270 1.00 95.19 84 ALA A CA 1
ATOM 628 C C . ALA A 1 84 ? -2.642 3.243 10.135 1.00 95.19 84 ALA A C 1
ATOM 630 O O . ALA A 1 84 ? -2.896 3.901 11.148 1.00 95.19 84 ALA A O 1
ATOM 631 N N . GLN A 1 85 ? -3.360 2.166 9.795 1.00 94.50 85 GLN A N 1
ATOM 632 C CA . GLN A 1 85 ? -4.493 1.688 10.598 1.00 94.50 85 GLN A CA 1
ATOM 633 C C . GLN A 1 85 ? -4.058 1.203 11.989 1.00 94.50 85 GLN A C 1
ATOM 635 O O . GLN A 1 85 ? -4.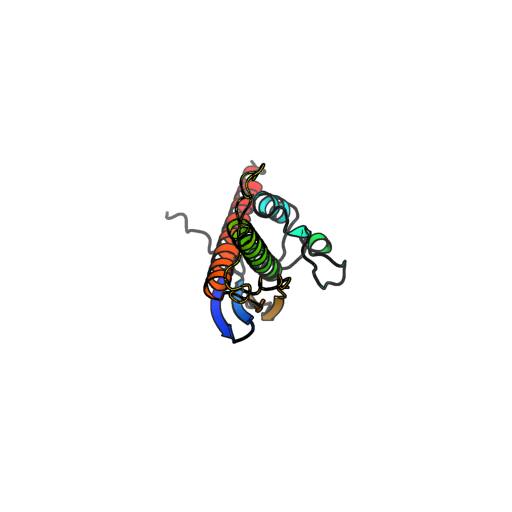716 1.515 12.984 1.00 94.50 85 GLN A O 1
ATOM 640 N N . VAL A 1 86 ? -2.930 0.491 12.089 1.00 93.19 86 VAL A N 1
ATOM 641 C CA . VAL A 1 86 ? -2.359 0.057 13.375 1.00 93.19 86 VAL A CA 1
ATOM 642 C C . VAL A 1 86 ? -1.991 1.261 14.242 1.00 93.19 86 VAL A C 1
ATOM 644 O O . VAL A 1 86 ? -2.387 1.321 15.409 1.00 93.19 86 VAL A O 1
ATOM 647 N N . ARG A 1 87 ? -1.293 2.258 13.681 1.00 91.75 87 ARG A N 1
ATOM 648 C CA . ARG A 1 87 ? -0.903 3.472 14.415 1.00 91.75 87 ARG A CA 1
ATOM 649 C C . ARG A 1 87 ? -2.107 4.277 14.887 1.00 91.75 87 ARG A C 1
ATOM 651 O O . ARG A 1 87 ? -2.112 4.735 16.027 1.00 91.75 87 ARG A O 1
ATOM 658 N N . GLN A 1 88 ? -3.131 4.432 14.053 1.00 90.25 88 GLN A N 1
ATOM 659 C CA . GLN A 1 88 ? -4.341 5.163 14.432 1.00 90.25 88 GLN A CA 1
ATOM 660 C C . GLN A 1 88 ? -5.146 4.422 15.504 1.00 90.25 88 GLN A C 1
ATOM 662 O O . GLN A 1 88 ? -5.578 5.043 16.474 1.00 90.25 88 GLN A O 1
ATOM 667 N N . ALA A 1 89 ? -5.276 3.096 15.404 1.00 89.19 89 ALA A N 1
ATOM 668 C CA . ALA A 1 89 ? -5.918 2.291 16.441 1.00 89.19 89 ALA A CA 1
ATOM 669 C C . ALA A 1 89 ? -5.165 2.376 17.781 1.00 89.19 89 ALA A C 1
ATOM 671 O O . ALA A 1 89 ? -5.790 2.515 18.834 1.00 89.19 89 ALA A O 1
ATOM 672 N N . ALA A 1 90 ? -3.828 2.354 17.753 1.00 88.06 90 ALA A N 1
ATOM 673 C CA . ALA A 1 90 ? -3.001 2.532 18.944 1.00 88.06 90 ALA A CA 1
ATOM 674 C C . ALA A 1 90 ? -3.163 3.932 19.564 1.00 88.06 90 ALA A C 1
ATOM 676 O O . ALA A 1 90 ? -3.297 4.050 20.781 1.00 88.06 90 ALA A O 1
ATOM 677 N N . GLN A 1 91 ? -3.216 4.987 18.743 1.00 87.31 91 GLN A N 1
ATOM 678 C CA . GLN A 1 91 ? -3.466 6.358 19.205 1.00 87.31 91 GLN A CA 1
ATOM 679 C C . GLN A 1 91 ? -4.861 6.507 19.820 1.00 87.31 91 GLN A C 1
ATOM 681 O O . GLN A 1 91 ? -4.993 7.049 20.915 1.00 87.31 91 GLN A O 1
ATOM 686 N N . ALA A 1 92 ? -5.897 5.978 19.164 1.00 85.62 92 ALA A N 1
ATOM 687 C CA . ALA A 1 92 ? -7.259 5.987 19.690 1.00 85.62 92 ALA A CA 1
ATOM 688 C C . ALA A 1 92 ? -7.354 5.237 21.029 1.00 85.62 92 ALA A C 1
ATOM 690 O O . ALA A 1 92 ? -7.989 5.720 21.966 1.00 85.62 92 ALA A O 1
ATOM 691 N N . ALA A 1 93 ? -6.670 4.094 21.151 1.00 82.94 93 ALA A N 1
ATOM 692 C CA . ALA A 1 93 ? -6.594 3.345 22.400 1.00 82.94 93 ALA A CA 1
ATOM 693 C C . ALA A 1 93 ? -5.871 4.126 23.509 1.00 82.94 93 ALA A C 1
ATOM 695 O O . ALA A 1 93 ? -6.334 4.106 24.643 1.00 82.94 93 ALA A O 1
ATOM 696 N N . ALA A 1 94 ? -4.783 4.836 23.195 1.00 81.56 94 ALA A N 1
ATOM 697 C CA . ALA A 1 94 ? -4.049 5.651 24.165 1.00 81.56 94 ALA A CA 1
ATOM 698 C C . ALA A 1 94 ? -4.867 6.848 24.680 1.00 81.56 94 ALA A C 1
ATOM 700 O O . ALA A 1 94 ? -4.779 7.186 25.856 1.00 81.56 94 ALA A O 1
ATOM 701 N N . VAL A 1 95 ? -5.687 7.468 23.824 1.00 80.75 95 VAL A N 1
ATOM 702 C CA . VAL A 1 95 ? -6.601 8.558 24.218 1.00 80.75 95 VAL A CA 1
ATOM 703 C C . VAL A 1 95 ? -7.768 8.042 25.070 1.00 80.75 95 VAL A C 1
ATOM 705 O O . VAL A 1 95 ? -8.281 8.769 25.917 1.00 80.75 95 VAL A O 1
ATOM 708 N N . ALA A 1 96 ? -8.189 6.793 24.860 1.00 69.06 96 ALA A N 1
ATOM 709 C CA . ALA A 1 96 ? -9.280 6.167 25.601 1.00 69.06 96 ALA A CA 1
ATOM 710 C C . ALA A 1 96 ? -8.876 5.616 26.987 1.00 69.06 96 ALA A C 1
ATOM 712 O O . ALA A 1 96 ? -9.761 5.253 27.764 1.00 69.06 96 ALA A O 1
ATOM 713 N N . GLU A 1 97 ? -7.580 5.538 27.316 1.00 54.31 97 GLU A N 1
ATOM 714 C CA . GLU A 1 97 ? -7.125 5.149 28.658 1.00 54.31 97 GLU A CA 1
ATOM 715 C C . GLU A 1 97 ? -7.529 6.226 29.691 1.00 54.31 97 GLU A C 1
ATOM 717 O O . GLU A 1 97 ? -7.190 7.401 29.521 1.00 54.31 97 GLU A O 1
ATOM 722 N N . PRO A 1 98 ? -8.246 5.875 30.777 1.00 53.41 98 PRO A N 1
ATOM 723 C CA . PRO A 1 98 ? -8.608 6.841 31.807 1.00 53.41 98 PRO A CA 1
ATOM 724 C C . PRO A 1 98 ? -7.361 7.403 32.501 1.00 53.41 98 PRO A C 1
ATOM 726 O O . PRO A 1 98 ? -6.445 6.657 32.849 1.00 53.41 98 PRO A O 1
ATOM 729 N N . LEU A 1 99 ? -7.363 8.715 32.766 1.00 48.75 99 LEU A N 1
ATOM 730 C CA . LEU A 1 99 ? -6.395 9.395 33.638 1.00 48.75 99 LEU A CA 1
ATOM 731 C C . LEU A 1 99 ? -6.162 8.569 34.926 1.00 48.75 99 LEU A C 1
ATOM 733 O O . LEU A 1 99 ? -7.150 8.101 35.505 1.00 48.75 99 LEU A O 1
ATOM 737 N N . PRO A 1 100 ? -4.922 8.422 35.440 1.00 49.28 100 PRO A N 1
ATOM 738 C CA . PRO A 1 100 ? -4.723 7.789 36.739 1.00 49.28 100 PRO A CA 1
ATOM 739 C C . PRO A 1 100 ? -5.508 8.572 37.796 1.00 49.28 100 PRO A C 1
ATOM 741 O O . PRO A 1 100 ? -5.299 9.774 37.979 1.00 49.28 100 PRO A O 1
ATOM 744 N N . SER A 1 101 ? -6.445 7.901 38.472 1.00 50.81 101 SER A N 1
ATOM 745 C CA . SER A 1 101 ? -7.225 8.506 39.548 1.00 50.81 101 SER A CA 1
ATOM 746 C C . SER A 1 101 ? -6.271 9.019 40.622 1.00 50.81 101 SER A C 1
ATOM 748 O O . SER A 1 101 ? -5.482 8.245 41.171 1.00 50.81 101 SER A O 1
ATOM 750 N N . ALA A 1 102 ? -6.353 10.313 40.925 1.00 50.28 102 ALA A N 1
ATOM 751 C CA . ALA A 1 102 ? -5.662 10.904 42.057 1.00 50.28 102 ALA A CA 1
ATOM 752 C C . ALA A 1 102 ? -5.949 10.099 43.338 1.00 50.28 102 ALA A C 1
ATOM 754 O O . ALA A 1 102 ? -7.086 9.701 43.595 1.00 50.28 102 ALA A O 1
ATOM 755 N N . SER A 1 103 ? -4.891 9.857 44.114 1.00 44.56 103 SER A N 1
ATOM 756 C CA . SER A 1 103 ? -4.891 9.197 45.418 1.00 44.56 103 SER A CA 1
ATOM 757 C C . SER A 1 103 ? -6.114 9.528 46.275 1.00 44.56 103 SER A C 1
ATOM 759 O O . SER A 1 103 ? -6.343 10.689 46.603 1.00 44.56 103 SER A O 1
ATOM 761 N N . SER A 1 104 ? -6.815 8.498 46.752 1.00 37.53 104 SER A N 1
ATOM 762 C CA . SER A 1 104 ? -7.716 8.622 47.898 1.00 37.53 104 SER A CA 1
ATOM 763 C C . SER A 1 104 ? -7.065 7.973 49.116 1.00 37.53 104 SER A C 1
ATOM 765 O O . SER A 1 104 ? -7.190 6.771 49.350 1.00 37.53 104 SER A O 1
ATOM 767 N N . VAL A 1 105 ? -6.353 8.783 49.900 1.00 43.75 105 VAL A N 1
ATOM 768 C CA . VAL A 1 105 ? -6.020 8.451 51.287 1.00 43.75 105 VAL A CA 1
ATOM 769 C C . VAL A 1 105 ? -7.187 8.922 52.163 1.00 43.75 105 VAL A C 1
ATOM 771 O O . VAL A 1 105 ? -7.439 10.115 52.255 1.00 43.75 105 VAL A O 1
ATOM 774 N N . HIS A 1 106 ? -7.845 7.954 52.812 1.00 35.44 106 HIS A N 1
ATOM 775 C CA . HIS A 1 106 ? -8.743 8.054 53.978 1.00 35.44 106 HIS A CA 1
ATOM 776 C C . HIS A 1 106 ? -10.054 8.868 53.895 1.00 35.44 106 HIS A C 1
ATOM 778 O O . HIS A 1 106 ? -10.059 10.092 53.944 1.00 35.44 106 HIS A O 1
ATOM 784 N N . GLY A 1 107 ? -11.185 8.154 54.006 1.00 32.72 107 GLY A N 1
ATOM 785 C CA . GLY A 1 107 ? -12.462 8.718 54.466 1.00 32.72 107 GLY A CA 1
ATOM 786 C C . GLY A 1 107 ? -13.673 7.820 54.188 1.00 32.72 107 GLY A C 1
ATOM 787 O O . GLY A 1 107 ? -14.126 7.720 53.057 1.00 32.72 107 GLY A O 1
ATOM 788 N N . ALA A 1 108 ? -14.195 7.156 55.219 1.00 46.00 108 ALA A N 1
ATOM 789 C CA . ALA A 1 108 ? -15.352 6.260 55.163 1.00 46.00 108 ALA A CA 1
ATOM 790 C C . ALA A 1 108 ? -16.694 6.985 54.909 1.00 46.00 108 ALA A C 1
ATOM 792 O O . ALA A 1 108 ? -16.931 8.029 55.512 1.00 46.00 108 ALA A O 1
ATOM 793 N N . ASN A 1 109 ? -17.614 6.380 54.134 1.00 33.47 109 ASN A N 1
ATOM 794 C CA . ASN A 1 109 ? -18.924 5.870 54.605 1.00 33.47 109 ASN A CA 1
ATOM 795 C C . ASN A 1 109 ? -19.993 5.663 53.500 1.00 33.47 109 ASN A C 1
ATOM 797 O O . ASN A 1 109 ? -20.291 6.565 52.729 1.00 33.47 109 ASN A O 1
ATOM 801 N N . ARG A 1 110 ? -20.691 4.524 53.656 1.00 37.25 110 ARG A N 1
ATOM 802 C CA . ARG A 1 110 ? -22.111 4.196 53.375 1.00 37.25 110 ARG A CA 1
ATOM 803 C C . ARG A 1 110 ? -22.625 3.893 51.956 1.00 37.25 110 ARG A C 1
ATOM 805 O O . ARG A 1 110 ? -22.220 4.449 50.950 1.00 37.25 110 ARG A O 1
ATOM 812 N N . ALA A 1 111 ? -23.559 2.937 51.985 1.00 40.16 111 ALA A N 1
ATOM 813 C CA . ALA A 1 111 ? -24.158 2.158 50.913 1.00 40.16 111 ALA A CA 1
ATOM 814 C C . ALA A 1 111 ? -25.190 2.917 50.063 1.00 40.16 111 ALA A C 1
ATOM 816 O O . ALA A 1 111 ? -25.953 3.725 50.588 1.00 40.16 111 ALA A O 1
ATOM 817 N N . GLY A 1 112 ? -25.260 2.548 48.781 1.00 33.78 112 GLY A N 1
ATOM 818 C CA . GLY A 1 112 ? -26.318 2.903 47.835 1.00 33.78 112 GLY A CA 1
ATOM 819 C C . GLY A 1 112 ? -26.074 2.222 46.482 1.00 33.78 112 GLY A C 1
ATOM 820 O O . GLY A 1 112 ? -24.994 2.368 45.926 1.00 33.78 112 GLY A O 1
ATOM 821 N N . GLU A 1 113 ? -27.049 1.422 46.040 1.00 34.50 113 GLU A N 1
ATOM 822 C CA . GLU A 1 113 ? -27.256 0.785 44.722 1.00 34.50 113 GLU A CA 1
ATOM 823 C C . GLU A 1 113 ? -26.101 0.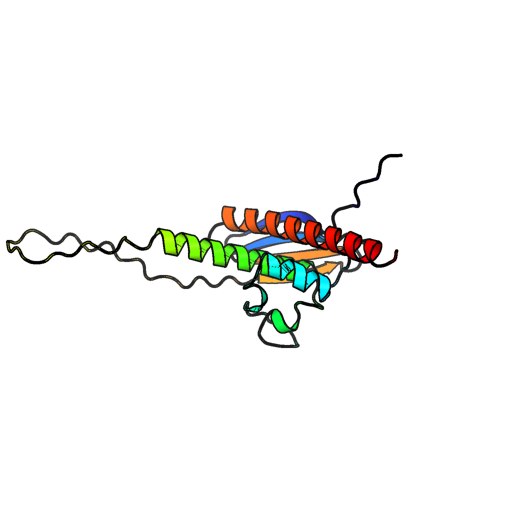731 43.702 1.00 34.50 113 GLU A C 1
ATOM 825 O O . GLU A 1 113 ? -25.728 1.715 43.067 1.00 34.50 113 GLU A O 1
ATOM 830 N N . ALA A 1 114 ? -25.626 -0.491 43.440 1.00 34.78 114 ALA A N 1
ATOM 831 C CA . ALA A 1 114 ? -24.742 -0.783 42.320 1.00 34.78 114 ALA A CA 1
ATOM 832 C C . ALA A 1 114 ? -25.530 -0.791 40.996 1.00 34.78 114 ALA A C 1
ATOM 834 O O . ALA A 1 114 ? -26.204 -1.766 40.659 1.00 34.78 114 ALA A O 1
ATOM 835 N N . ALA A 1 115 ? -25.404 0.292 40.226 1.00 40.22 115 ALA A N 1
ATOM 836 C CA . ALA A 1 115 ? -25.619 0.273 38.782 1.00 40.22 115 ALA A CA 1
ATOM 837 C C . ALA A 1 115 ? -24.685 -0.774 38.134 1.00 40.22 115 ALA A C 1
ATOM 839 O O . ALA A 1 115 ? -23.569 -0.976 38.628 1.00 40.22 115 ALA A O 1
ATOM 840 N N . PRO A 1 116 ? -25.093 -1.459 37.046 1.00 36.19 116 PRO A N 1
ATOM 841 C CA . PRO A 1 116 ? -24.230 -2.448 36.419 1.00 36.19 116 PRO A CA 1
ATOM 842 C C . PRO A 1 116 ? -22.958 -1.748 35.924 1.00 36.19 116 PRO A C 1
ATOM 844 O O . PRO A 1 116 ? -23.056 -0.665 35.337 1.00 36.19 116 PRO A O 1
ATOM 847 N N . PRO A 1 117 ? -21.764 -2.329 36.141 1.00 41.00 117 PRO A N 1
ATOM 848 C CA . PRO A 1 117 ? -20.553 -1.755 35.589 1.00 41.00 117 PRO A CA 1
ATOM 849 C C . PRO A 1 117 ? -20.723 -1.735 34.073 1.00 41.00 117 PRO A C 1
ATOM 851 O O . PRO A 1 117 ? -21.001 -2.772 33.461 1.00 41.00 117 PRO A O 1
ATOM 854 N N . PHE A 1 118 ? -20.578 -0.551 33.471 1.00 41.03 118 PHE A N 1
ATOM 855 C CA . PHE A 1 118 ? -20.290 -0.435 32.048 1.00 41.03 118 PHE A CA 1
ATOM 856 C C . PHE A 1 118 ? -19.195 -1.462 31.766 1.00 41.03 118 PHE A C 1
ATOM 858 O O . PHE A 1 118 ? -18.099 -1.366 32.321 1.00 41.03 118 PHE A O 1
ATOM 865 N N . ARG A 1 119 ? -19.525 -2.518 31.013 1.00 43.69 119 ARG A N 1
ATOM 866 C CA . ARG A 1 119 ? -18.548 -3.535 30.639 1.00 43.69 119 ARG A CA 1
ATOM 867 C C . ARG A 1 119 ? -17.420 -2.786 29.949 1.00 43.69 119 ARG A C 1
ATOM 869 O O . ARG A 1 119 ? -17.633 -2.267 28.857 1.00 43.69 119 ARG A O 1
ATOM 876 N N . ALA A 1 120 ? -16.253 -2.723 30.589 1.00 43.56 120 ALA A N 1
ATOM 877 C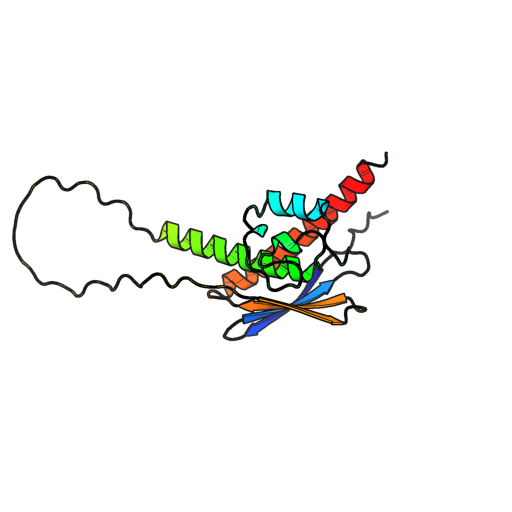 CA . ALA A 1 120 ? -15.018 -2.395 29.904 1.00 43.56 120 ALA A CA 1
ATOM 878 C C . ALA A 1 120 ? -14.950 -3.359 28.718 1.00 43.56 120 ALA A C 1
ATOM 880 O O . ALA A 1 120 ? -14.824 -4.572 28.905 1.00 43.56 120 ALA A O 1
ATOM 881 N N . ALA A 1 121 ? -15.202 -2.841 27.515 1.00 42.78 121 ALA A N 1
ATOM 882 C CA . ALA A 1 121 ? -15.169 -3.641 26.311 1.00 42.78 121 ALA A CA 1
ATOM 883 C C . ALA A 1 121 ? -13.758 -4.219 26.234 1.00 42.78 121 ALA A C 1
ATOM 885 O O . ALA A 1 121 ? -12.781 -3.473 26.176 1.00 42.78 121 ALA A O 1
ATOM 886 N N . ALA A 1 122 ? -13.649 -5.543 26.336 1.00 43.38 122 ALA A N 1
ATOM 887 C CA . ALA A 1 122 ? -12.374 -6.224 26.209 1.00 43.38 122 ALA A CA 1
ATOM 888 C C . ALA A 1 122 ? -11.697 -5.736 24.920 1.00 43.38 122 ALA A C 1
ATOM 890 O O . ALA A 1 122 ? -12.330 -5.745 23.860 1.00 43.38 122 ALA A O 1
ATOM 891 N N . LYS A 1 123 ? -10.440 -5.278 25.023 1.00 45.06 123 LYS A N 1
ATOM 892 C CA . LYS A 1 123 ? -9.638 -4.843 23.874 1.00 45.06 123 LYS A CA 1
ATOM 893 C C . LYS A 1 123 ? -9.591 -5.990 22.869 1.00 45.06 123 LYS A C 1
ATOM 895 O O . LYS A 1 123 ? -8.862 -6.960 23.065 1.00 45.06 123 LYS A O 1
ATOM 900 N N . LYS A 1 124 ? -10.373 -5.898 21.793 1.00 48.25 124 LYS A N 1
ATOM 901 C CA . LYS A 1 124 ? -10.169 -6.754 20.628 1.00 48.25 124 LYS A CA 1
ATOM 902 C C . LYS A 1 124 ? -8.844 -6.321 20.015 1.00 48.25 124 LYS A C 1
ATOM 904 O O . LYS A 1 124 ? -8.742 -5.207 19.505 1.00 48.25 124 LYS A O 1
ATOM 909 N N . SER A 1 125 ? -7.837 -7.187 20.091 1.00 59.09 125 SER A N 1
ATOM 910 C CA . SER A 1 125 ? -6.645 -7.076 19.256 1.00 59.09 125 SER A CA 1
ATOM 911 C C . SER A 1 125 ? -7.116 -7.152 17.807 1.00 59.09 125 SER A C 1
ATOM 913 O O . SER A 1 125 ? -7.479 -8.222 17.317 1.00 59.09 125 SER A O 1
ATOM 915 N N . THR A 1 126 ? -7.234 -5.995 17.167 1.00 73.88 126 THR A N 1
ATOM 916 C CA . THR A 1 126 ? -7.674 -5.915 15.779 1.00 73.88 126 THR A CA 1
ATOM 917 C C . THR A 1 126 ? -6.483 -6.283 14.916 1.00 73.88 126 THR A C 1
ATOM 919 O O . THR A 1 126 ? -5.465 -5.597 14.945 1.00 73.88 126 THR A O 1
ATOM 922 N N . MET A 1 127 ? -6.598 -7.399 14.204 1.00 86.44 127 MET A N 1
ATOM 923 C CA . MET A 1 127 ? -5.630 -7.800 13.193 1.00 86.44 127 MET A CA 1
ATOM 924 C C . MET A 1 127 ? -6.089 -7.231 11.856 1.00 86.44 127 MET A C 1
ATOM 926 O O . MET A 1 127 ? -7.228 -7.465 11.452 1.00 86.44 127 MET A O 1
ATOM 930 N N . TYR A 1 128 ? -5.206 -6.489 11.198 1.00 92.69 128 TYR A N 1
ATOM 931 C CA . TYR A 1 128 ? -5.401 -6.031 9.830 1.00 92.69 128 TYR A CA 1
ATOM 932 C C . TYR A 1 128 ? -4.590 -6.938 8.913 1.00 92.69 128 TYR A C 1
ATOM 934 O O . TYR A 1 128 ? -3.397 -7.136 9.121 1.00 92.69 128 TYR A O 1
ATOM 942 N N . VAL A 1 129 ? -5.261 -7.502 7.921 1.00 95.44 129 VAL A N 1
ATOM 943 C CA . VAL A 1 129 ? -4.676 -8.308 6.849 1.00 95.44 129 VAL A CA 1
ATOM 944 C C . VAL A 1 129 ? -4.905 -7.623 5.508 1.00 95.44 129 VAL A C 1
ATOM 946 O O . VAL A 1 129 ? -5.910 -6.917 5.340 1.00 95.44 129 VAL A O 1
ATOM 949 N N . GLY A 1 130 ? -3.999 -7.857 4.566 1.00 96.81 130 GLY A N 1
ATOM 950 C CA . GLY A 1 130 ? -4.127 -7.413 3.190 1.00 96.81 130 GLY A CA 1
ATOM 951 C C . GLY A 1 130 ? -3.625 -8.460 2.203 1.00 96.81 130 GLY A C 1
ATOM 952 O O . GLY A 1 130 ? -3.129 -9.519 2.594 1.00 96.81 130 GLY A O 1
ATOM 953 N N . THR A 1 131 ? -3.836 -8.169 0.925 1.00 97.75 131 THR A N 1
ATOM 954 C CA . THR A 1 131 ? -3.280 -8.921 -0.198 1.00 97.75 131 THR A CA 1
ATOM 955 C C . THR A 1 131 ? -2.984 -7.982 -1.357 1.00 97.75 131 THR A C 1
ATOM 957 O O . THR A 1 131 ? -3.788 -7.092 -1.651 1.00 97.75 131 THR A O 1
ATOM 960 N N . THR A 1 132 ? -1.910 -8.262 -2.087 1.00 98.19 132 THR A N 1
ATOM 961 C CA . THR A 1 132 ? -1.544 -7.558 -3.316 1.00 98.19 132 THR A CA 1
ATOM 962 C C . THR A 1 132 ? -1.466 -8.530 -4.484 1.00 98.19 132 THR A C 1
ATOM 964 O O . THR A 1 132 ? -0.794 -9.557 -4.404 1.00 98.19 132 THR A O 1
ATOM 967 N N . GLU A 1 133 ? -2.085 -8.169 -5.605 1.00 97.62 133 GLU A N 1
ATOM 968 C CA . GLU A 1 133 ? -2.056 -8.952 -6.839 1.00 97.62 133 GLU A CA 1
ATOM 969 C C . GLU A 1 133 ? -1.808 -8.059 -8.062 1.00 97.62 133 GLU A C 1
ATOM 971 O O . GLU A 1 133 ? -2.323 -6.947 -8.163 1.00 97.62 133 GLU A O 1
ATOM 976 N N . TRP A 1 134 ? -1.038 -8.554 -9.032 1.00 97.50 134 TRP A N 1
ATOM 977 C CA . TRP A 1 134 ? -0.972 -7.954 -10.364 1.00 97.50 134 TRP A CA 1
ATOM 978 C C . TRP A 1 134 ? -2.061 -8.552 -11.252 1.00 97.50 134 TRP A C 1
ATOM 980 O O . TRP A 1 134 ? -1.951 -9.707 -11.654 1.00 97.50 134 TRP A O 1
ATOM 990 N N . VAL A 1 135 ? -3.067 -7.755 -11.610 1.00 97.12 135 VAL A N 1
ATOM 991 C CA . VAL A 1 135 ? -4.123 -8.179 -12.545 1.00 97.12 135 VAL A CA 1
ATOM 992 C C . VAL A 1 135 ? -3.615 -8.143 -13.987 1.00 97.12 135 VAL A C 1
ATOM 994 O O . VAL A 1 135 ? -3.879 -9.052 -14.769 1.00 97.12 135 VAL A O 1
ATOM 997 N N . ASP A 1 136 ? -2.841 -7.112 -14.331 1.00 96.00 136 ASP A N 1
ATOM 998 C CA . ASP A 1 136 ? -2.080 -7.044 -15.578 1.00 96.00 136 ASP A CA 1
ATOM 999 C C . ASP A 1 136 ? -0.773 -6.295 -15.322 1.00 96.00 136 ASP A C 1
ATOM 1001 O O . ASP A 1 136 ? -0.710 -5.064 -15.299 1.00 96.00 136 ASP A O 1
ATOM 1005 N N . ARG A 1 137 ? 0.304 -7.058 -15.137 1.00 93.81 137 ARG A N 1
ATOM 1006 C CA . ARG A 1 137 ? 1.626 -6.497 -14.858 1.00 93.81 137 ARG A CA 1
ATOM 1007 C C . ARG A 1 137 ? 2.190 -5.682 -16.021 1.00 93.81 137 ARG A C 1
ATOM 1009 O O . ARG A 1 137 ? 2.932 -4.737 -15.777 1.00 93.81 137 ARG A O 1
ATOM 1016 N N . PHE A 1 138 ? 1.865 -6.035 -17.263 1.00 91.88 138 PHE A N 1
ATOM 1017 C CA . PHE A 1 138 ? 2.396 -5.338 -18.434 1.00 91.88 138 PHE A CA 1
ATOM 1018 C C . PHE A 1 138 ? 1.711 -3.984 -18.628 1.00 91.88 138 PHE A C 1
ATOM 1020 O O . PHE A 1 138 ? 2.373 -2.993 -18.927 1.00 91.88 138 PHE A O 1
ATOM 1027 N N . ALA A 1 139 ? 0.401 -3.926 -18.397 1.00 93.88 139 ALA A N 1
ATOM 1028 C CA . ALA A 1 139 ? -0.358 -2.681 -18.442 1.00 93.88 139 ALA A CA 1
ATOM 1029 C C . ALA A 1 139 ? -0.260 -1.851 -17.144 1.00 93.88 139 ALA A C 1
ATOM 1031 O O . ALA A 1 139 ? -0.797 -0.743 -17.082 1.00 93.88 139 ALA A O 1
ATOM 1032 N N . GLY A 1 140 ? 0.440 -2.358 -16.123 1.00 96.19 140 GLY A N 1
ATOM 1033 C CA . GLY A 1 140 ? 0.671 -1.659 -14.861 1.00 96.19 140 GLY A CA 1
ATOM 1034 C C . GLY A 1 140 ? -0.518 -1.705 -13.899 1.00 96.19 140 GLY A C 1
ATOM 1035 O O . GLY A 1 140 ? -0.605 -0.854 -13.023 1.00 96.19 140 GLY A O 1
ATOM 1036 N N . HIS A 1 141 ? -1.432 -2.664 -14.041 1.00 97.88 141 HIS A N 1
ATOM 1037 C CA . HIS A 1 141 ? -2.615 -2.796 -13.192 1.00 97.88 141 HIS A CA 1
ATOM 1038 C C . HIS A 1 141 ? -2.382 -3.775 -12.043 1.00 97.88 141 HIS A C 1
ATOM 1040 O O . HIS A 1 141 ? -2.159 -4.971 -12.258 1.00 97.88 141 HIS A O 1
ATOM 1046 N N . ALA A 1 142 ? -2.498 -3.266 -10.821 1.00 98.38 142 ALA A N 1
ATOM 1047 C CA . ALA A 1 142 ? -2.446 -4.045 -9.593 1.00 98.38 142 ALA A CA 1
ATOM 1048 C C . ALA A 1 142 ? -3.695 -3.799 -8.744 1.00 98.38 142 ALA A C 1
ATOM 1050 O O . ALA A 1 142 ? -4.328 -2.750 -8.838 1.00 98.38 142 ALA A O 1
ATOM 1051 N N . VAL A 1 143 ? -4.029 -4.762 -7.896 1.00 98.69 143 VAL A N 1
ATOM 1052 C CA . VAL A 1 143 ? -5.100 -4.667 -6.909 1.00 98.69 143 VAL A CA 1
ATOM 1053 C C . VAL A 1 143 ? -4.503 -4.883 -5.529 1.00 98.69 143 VAL A C 1
ATOM 1055 O O . VAL A 1 143 ? -3.739 -5.821 -5.314 1.00 98.69 143 VAL A O 1
ATOM 1058 N N . VAL A 1 144 ? -4.862 -3.999 -4.603 1.00 98.69 144 VAL A N 1
ATOM 1059 C CA . VAL A 1 144 ? -4.530 -4.103 -3.182 1.00 98.69 144 VAL A CA 1
ATOM 1060 C C . VAL A 1 144 ? -5.830 -4.203 -2.399 1.00 98.69 144 VAL A C 1
ATOM 1062 O O . VAL A 1 144 ? -6.658 -3.292 -2.452 1.00 98.69 144 VAL A O 1
ATOM 1065 N N . GLU A 1 145 ? -6.018 -5.294 -1.665 1.00 98.56 145 GLU A N 1
ATOM 1066 C CA . GLU A 1 145 ? -7.143 -5.462 -0.747 1.00 98.56 145 GLU A CA 1
ATOM 1067 C C . GLU A 1 145 ? -6.650 -5.341 0.690 1.00 98.56 145 GLU A C 1
ATOM 1069 O O . GLU A 1 145 ? -5.665 -5.973 1.052 1.00 98.56 145 GLU A O 1
ATOM 1074 N N . VAL A 1 146 ? -7.322 -4.544 1.522 1.00 98.12 146 VAL A N 1
ATOM 1075 C CA . VAL A 1 146 ? -6.972 -4.408 2.944 1.00 98.12 146 VAL A CA 1
ATOM 1076 C C . VAL A 1 146 ? -8.235 -4.444 3.796 1.00 98.12 146 VAL A C 1
ATOM 1078 O O . VAL A 1 146 ? -9.199 -3.715 3.545 1.00 98.12 146 VAL A O 1
ATOM 1081 N N . SER A 1 147 ? -8.231 -5.307 4.811 1.00 97.38 147 SER A N 1
ATOM 1082 C CA . SER A 1 147 ? -9.269 -5.333 5.846 1.00 97.38 147 SER A CA 1
ATOM 1083 C C . SER A 1 147 ? -9.242 -4.062 6.695 1.00 97.38 147 SER A C 1
ATOM 1085 O O . SER A 1 147 ? -8.197 -3.437 6.887 1.00 97.38 147 SER A O 1
ATOM 1087 N N . TYR A 1 148 ? -10.398 -3.664 7.216 1.00 94.88 148 TYR A N 1
ATOM 1088 C CA . TYR A 1 148 ? -10.524 -2.425 7.976 1.00 94.88 148 TYR A CA 1
ATOM 1089 C C . TYR A 1 148 ? -11.527 -2.559 9.121 1.00 94.88 148 TYR A C 1
ATOM 1091 O O . TYR A 1 148 ? -12.358 -3.467 9.148 1.00 94.88 148 TYR A O 1
ATOM 1099 N N . THR A 1 149 ? -11.450 -1.631 10.073 1.00 90.12 149 THR A N 1
ATOM 1100 C CA . THR A 1 149 ? -12.468 -1.460 11.128 1.00 90.12 149 THR A CA 1
ATOM 1101 C C . THR A 1 149 ? -13.179 -0.115 11.058 1.00 90.12 149 THR A C 1
ATOM 1103 O O . THR A 1 149 ? -14.320 -0.006 11.498 1.00 90.12 149 THR A O 1
ATOM 1106 N N . ASP A 1 150 ? -12.526 0.879 10.459 1.00 90.69 150 ASP A N 1
ATOM 1107 C CA . ASP A 1 150 ? -13.050 2.206 10.158 1.00 90.69 150 ASP A CA 1
ATOM 1108 C C . ASP A 1 150 ? -12.741 2.512 8.684 1.00 90.69 150 ASP A C 1
ATOM 1110 O O . ASP A 1 150 ? -11.581 2.527 8.260 1.00 90.69 150 ASP A O 1
ATOM 1114 N N . ASP A 1 151 ? -13.794 2.685 7.887 1.00 92.56 151 ASP A N 1
ATOM 1115 C CA . ASP A 1 151 ? -13.714 2.883 6.442 1.00 92.56 151 ASP A CA 1
ATOM 1116 C C . ASP A 1 151 ? -13.104 4.238 6.077 1.00 92.56 151 ASP A C 1
ATOM 1118 O O . ASP A 1 151 ? -12.279 4.315 5.167 1.00 92.56 151 ASP A O 1
ATOM 1122 N N . LEU A 1 152 ? -13.446 5.308 6.795 1.00 93.50 152 LEU A N 1
ATOM 1123 C CA . LEU A 1 152 ? -12.880 6.637 6.570 1.00 93.50 152 LEU A CA 1
ATOM 1124 C C . LEU A 1 152 ? -11.383 6.656 6.864 1.00 93.50 152 LEU A C 1
ATOM 1126 O O . LEU A 1 152 ? -10.615 7.277 6.122 1.00 93.50 152 LEU A O 1
ATOM 1130 N N . THR A 1 153 ? -10.980 5.965 7.925 1.00 91.69 153 THR A N 1
ATOM 1131 C CA . THR A 1 153 ? -9.576 5.745 8.268 1.00 91.69 153 THR A CA 1
ATOM 1132 C C . THR A 1 153 ? -8.863 4.988 7.150 1.00 91.69 153 THR A C 1
ATOM 1134 O O . THR A 1 153 ? -7.860 5.474 6.629 1.00 91.69 153 THR A O 1
ATOM 1137 N N . ALA A 1 154 ? -9.408 3.857 6.702 1.00 93.88 154 ALA A N 1
ATOM 1138 C CA . ALA A 1 154 ? -8.787 3.056 5.654 1.00 93.88 154 ALA A CA 1
ATOM 1139 C C . ALA A 1 154 ? -8.706 3.796 4.303 1.00 93.88 154 ALA A C 1
ATOM 1141 O O . ALA A 1 154 ? -7.654 3.790 3.662 1.00 93.88 154 ALA A O 1
ATOM 1142 N N . LEU A 1 155 ? -9.759 4.511 3.893 1.00 97.56 155 LEU A N 1
ATOM 1143 C CA . LEU A 1 155 ? -9.764 5.329 2.671 1.00 97.56 155 LEU A CA 1
ATOM 1144 C C . LEU A 1 155 ? -8.702 6.438 2.709 1.00 97.56 155 LEU A C 1
ATOM 1146 O O . LEU A 1 155 ? -8.027 6.685 1.707 1.00 97.56 155 LEU A O 1
ATOM 1150 N N . ARG A 1 156 ? -8.532 7.103 3.860 1.00 97.06 156 ARG A N 1
ATOM 1151 C CA . ARG A 1 156 ? -7.460 8.094 4.051 1.00 97.06 156 ARG A CA 1
ATOM 1152 C C . ARG A 1 156 ? -6.088 7.439 3.972 1.00 97.06 156 ARG A C 1
ATOM 1154 O O . ARG A 1 156 ? -5.236 7.955 3.258 1.00 97.06 156 ARG A O 1
ATOM 1161 N N . SER A 1 157 ? -5.905 6.292 4.622 1.00 97.69 157 SER A N 1
ATOM 1162 C CA . SER A 1 157 ? -4.650 5.538 4.585 1.00 97.69 157 SER A CA 1
ATOM 1163 C C . SER A 1 157 ? -4.245 5.152 3.162 1.00 97.69 157 SER A C 1
ATOM 1165 O O . SER A 1 157 ? -3.081 5.310 2.816 1.00 97.69 157 SER A O 1
ATOM 1167 N N . PHE A 1 158 ? -5.181 4.729 2.303 1.00 98.38 158 PHE A N 1
ATOM 1168 C CA . PHE A 1 158 ? -4.881 4.449 0.890 1.00 98.38 158 PHE A CA 1
ATOM 1169 C C . PHE A 1 158 ? -4.368 5.679 0.143 1.00 98.38 158 PHE A C 1
ATOM 1171 O O . PHE A 1 158 ? -3.346 5.613 -0.543 1.00 98.38 158 PHE A O 1
ATOM 1178 N N . ARG A 1 159 ? -5.064 6.811 0.289 1.00 98.12 159 ARG A N 1
ATOM 1179 C CA . ARG A 1 159 ? -4.643 8.075 -0.322 1.00 98.12 159 ARG A CA 1
ATOM 1180 C C . ARG A 1 159 ? -3.250 8.476 0.165 1.00 98.12 159 ARG A C 1
ATOM 1182 O O . ARG A 1 159 ? -2.385 8.782 -0.650 1.00 98.12 159 ARG A O 1
ATOM 1189 N N . ASP A 1 160 ? -3.043 8.469 1.476 1.00 98.06 160 ASP A N 1
ATOM 1190 C CA . ASP A 1 160 ? -1.813 8.958 2.095 1.00 98.06 160 ASP A CA 1
ATOM 1191 C C . ASP A 1 160 ? -0.624 8.036 1.769 1.00 98.06 160 ASP A C 1
ATOM 1193 O O . ASP A 1 160 ? 0.454 8.532 1.447 1.00 98.06 160 ASP A O 1
ATOM 1197 N N . ALA A 1 161 ? -0.832 6.715 1.730 1.00 98.38 161 ALA A N 1
ATOM 1198 C CA . ALA A 1 161 ? 0.175 5.743 1.304 1.00 98.38 161 ALA A CA 1
ATOM 1199 C C . ALA A 1 161 ? 0.622 5.969 -0.149 1.00 98.38 161 ALA A C 1
ATOM 1201 O O . ALA A 1 161 ? 1.820 6.024 -0.426 1.00 98.38 161 ALA A O 1
ATOM 1202 N N . VAL A 1 162 ? -0.318 6.158 -1.082 1.00 98.19 162 VAL A N 1
ATOM 1203 C CA . VAL A 1 162 ? 0.013 6.436 -2.491 1.00 98.19 162 VAL A CA 1
ATOM 1204 C C . VAL A 1 162 ? 0.736 7.776 -2.638 1.00 98.19 162 VAL A C 1
ATOM 1206 O O . VAL A 1 162 ? 1.742 7.855 -3.346 1.00 98.19 162 VAL A O 1
ATOM 1209 N N . CYS A 1 163 ? 0.285 8.821 -1.936 1.00 97.50 163 CYS A N 1
ATOM 1210 C CA . CYS A 1 163 ? 0.980 10.108 -1.905 1.00 97.50 163 CYS A CA 1
ATOM 1211 C C . CYS A 1 163 ? 2.414 9.974 -1.368 1.00 97.50 163 CYS A C 1
ATOM 1213 O O . CYS A 1 163 ? 3.334 10.528 -1.972 1.00 97.50 163 CYS A O 1
ATOM 1215 N N . ALA A 1 164 ? 2.613 9.215 -0.287 1.00 97.19 164 ALA A N 1
ATOM 1216 C CA . ALA A 1 164 ? 3.928 8.971 0.294 1.00 97.19 164 ALA A CA 1
ATOM 1217 C C . ALA A 1 164 ? 4.850 8.240 -0.690 1.00 97.19 164 ALA A C 1
ATOM 1219 O O . ALA A 1 164 ? 5.948 8.717 -0.964 1.00 97.19 164 ALA A O 1
ATOM 1220 N N . VAL A 1 165 ? 4.394 7.141 -1.301 1.00 97.06 165 VAL A N 1
ATOM 1221 C CA . VAL A 1 165 ? 5.201 6.408 -2.293 1.00 97.06 165 VAL A CA 1
ATOM 1222 C C . VAL A 1 165 ? 5.571 7.308 -3.473 1.00 97.06 165 VAL A C 1
ATOM 1224 O O . VAL A 1 165 ? 6.736 7.354 -3.864 1.00 97.06 165 VAL A O 1
ATOM 1227 N N . ASN A 1 166 ? 4.624 8.084 -4.007 1.00 96.75 166 ASN A N 1
ATOM 1228 C CA . ASN A 1 166 ? 4.898 9.020 -5.099 1.00 96.75 166 ASN A CA 1
ATOM 1229 C C . ASN A 1 166 ? 5.949 10.071 -4.724 1.00 96.75 166 ASN A C 1
ATOM 1231 O O . ASN A 1 166 ? 6.820 10.383 -5.537 1.00 96.75 166 ASN A O 1
ATOM 1235 N N . HIS A 1 167 ? 5.883 10.611 -3.508 1.00 95.12 167 HIS A N 1
ATOM 1236 C CA . HIS A 1 167 ? 6.856 11.578 -3.014 1.00 95.12 167 HIS A CA 1
ATOM 1237 C C . HIS A 1 167 ? 8.253 10.955 -2.879 1.00 95.12 167 HIS A C 1
ATOM 1239 O O . HIS A 1 167 ? 9.204 11.450 -3.481 1.00 95.12 167 HIS A O 1
ATOM 1245 N N . LEU A 1 168 ? 8.354 9.812 -2.199 1.00 94.50 168 LEU A N 1
ATOM 1246 C CA . LEU A 1 168 ? 9.619 9.129 -1.901 1.00 94.50 168 LEU A CA 1
ATOM 1247 C C . LEU A 1 168 ? 10.304 8.553 -3.150 1.00 94.50 168 LEU A C 1
ATOM 1249 O O . LEU A 1 168 ? 11.535 8.435 -3.200 1.00 94.50 168 LEU A O 1
ATOM 1253 N N . VAL A 1 169 ? 9.523 8.180 -4.168 1.00 92.94 169 VAL A N 1
ATOM 1254 C CA . VAL A 1 169 ? 10.047 7.793 -5.484 1.00 92.94 169 VAL A CA 1
ATOM 1255 C C . VAL A 1 169 ? 10.612 9.014 -6.207 1.00 92.94 169 VAL A C 1
ATOM 1257 O O . VAL A 1 169 ? 11.727 8.939 -6.720 1.00 92.94 169 VAL A O 1
ATOM 1260 N N . LYS A 1 170 ? 9.899 10.151 -6.211 1.00 89.62 170 LYS A N 1
ATOM 1261 C CA . LYS A 1 170 ? 10.389 11.391 -6.836 1.00 89.62 170 LYS A CA 1
ATOM 1262 C C . LYS A 1 170 ? 11.680 11.879 -6.182 1.00 89.62 170 LYS A C 1
ATOM 1264 O O . LYS A 1 170 ? 12.625 12.185 -6.900 1.00 89.62 170 LYS A O 1
ATOM 1269 N N . GLU A 1 171 ? 11.756 11.891 -4.853 1.00 83.50 171 GLU A N 1
ATOM 1270 C CA . GLU A 1 171 ? 12.976 12.265 -4.122 1.00 83.50 171 GLU A CA 1
ATOM 1271 C C . GLU A 1 171 ? 14.180 11.397 -4.499 1.00 83.50 171 GLU A C 1
ATOM 1273 O O . GLU A 1 171 ? 15.258 11.921 -4.763 1.00 83.50 171 GLU A O 1
ATOM 1278 N N . GLY A 1 172 ? 13.991 10.080 -4.628 1.00 76.81 172 GLY A N 1
ATOM 1279 C CA . GLY A 1 172 ? 15.067 9.177 -5.044 1.00 76.81 172 GLY A CA 1
ATOM 1280 C C . GLY A 1 172 ? 15.610 9.455 -6.442 1.00 76.81 172 GLY A C 1
ATOM 1281 O O . GLY A 1 172 ? 16.812 9.345 -6.662 1.00 76.81 172 GLY A O 1
ATOM 1282 N N . VAL A 1 173 ? 14.744 9.854 -7.376 1.00 68.75 173 VAL A N 1
ATOM 1283 C CA . VAL A 1 173 ? 15.171 10.261 -8.723 1.00 68.75 173 VAL A CA 1
ATOM 1284 C C . VAL A 1 173 ? 16.037 11.523 -8.661 1.00 68.75 173 VAL A C 1
ATOM 1286 O O . VAL A 1 173 ? 17.020 11.628 -9.398 1.00 68.75 173 VAL A O 1
ATOM 1289 N N . TYR A 1 174 ? 15.702 12.469 -7.777 1.00 57.62 174 TYR A N 1
ATOM 1290 C CA . TYR A 1 174 ? 16.497 13.682 -7.581 1.00 57.62 174 TYR A CA 1
ATOM 1291 C C . TYR A 1 174 ? 17.854 13.392 -6.915 1.00 57.62 174 TYR A C 1
ATOM 1293 O O . TYR A 1 174 ? 18.864 13.929 -7.376 1.00 57.62 174 TYR A O 1
ATOM 1301 N N . ASP A 1 175 ? 17.910 12.498 -5.923 1.00 60.72 175 ASP A N 1
ATOM 1302 C CA . ASP A 1 175 ? 19.162 12.072 -5.270 1.00 60.72 175 ASP A CA 1
ATOM 1303 C C . ASP A 1 175 ? 20.132 11.377 -6.253 1.00 60.72 175 ASP A C 1
ATOM 1305 O O . ASP A 1 175 ? 21.332 11.677 -6.284 1.00 60.72 175 ASP A O 1
ATOM 1309 N N . ASP A 1 176 ? 19.625 10.488 -7.113 1.00 58.84 176 ASP A N 1
ATOM 1310 C CA . ASP A 1 176 ? 20.429 9.759 -8.111 1.00 58.84 176 ASP A CA 1
ATOM 1311 C C . ASP A 1 176 ? 20.954 10.666 -9.238 1.00 58.84 176 ASP A C 1
ATOM 1313 O O . ASP A 1 176 ? 21.986 10.379 -9.847 1.00 58.84 176 ASP A O 1
ATOM 1317 N N . CYS A 1 177 ? 20.260 11.769 -9.532 1.00 51.88 177 CYS A N 1
ATOM 1318 C CA . CYS A 1 177 ? 20.726 12.769 -10.494 1.00 51.88 177 CYS A CA 1
ATOM 1319 C C . CYS A 1 177 ? 21.755 13.723 -9.870 1.00 51.88 177 CYS A C 1
ATOM 1321 O O . CYS A 1 177 ? 22.728 14.085 -10.531 1.00 51.88 177 CYS A O 1
ATOM 1323 N N . SER A 1 178 ? 21.572 14.108 -8.602 1.00 54.31 178 SER A N 1
ATOM 1324 C CA . SER A 1 178 ? 22.480 15.026 -7.901 1.00 54.31 178 SER A CA 1
ATOM 1325 C C . SER A 1 178 ? 23.803 14.376 -7.481 1.00 54.31 178 SER A C 1
ATOM 1327 O O . SER A 1 178 ? 24.778 15.086 -7.266 1.00 54.31 178 SER A O 1
ATOM 1329 N N . SER A 1 179 ? 23.851 13.045 -7.383 1.00 50.03 179 SER A N 1
ATOM 1330 C CA . SER A 1 179 ? 25.066 12.264 -7.096 1.00 50.03 179 SER A CA 1
ATOM 1331 C C . SER A 1 179 ? 25.913 11.935 -8.336 1.00 50.03 179 SER A C 1
ATOM 1333 O O . SER A 1 179 ? 26.970 11.317 -8.210 1.00 50.03 179 SER A O 1
ATOM 1335 N N . ARG A 1 180 ? 25.464 12.334 -9.536 1.00 47.81 180 ARG A N 1
ATOM 1336 C CA . ARG A 1 180 ? 26.153 12.104 -10.822 1.00 47.81 180 ARG A CA 1
ATOM 1337 C C . ARG A 1 180 ? 26.806 13.363 -11.420 1.00 47.81 180 ARG A C 1
ATOM 1339 O O . ARG A 1 180 ? 27.255 13.305 -12.566 1.00 47.81 180 ARG A O 1
ATOM 1346 N N . LEU A 1 181 ? 26.852 14.470 -10.675 1.00 40.78 181 LEU A N 1
ATOM 1347 C CA . LEU A 1 181 ? 27.572 15.712 -11.002 1.00 40.78 181 LEU A CA 1
ATOM 1348 C C . LEU A 1 181 ? 28.783 15.876 -10.081 1.00 40.78 181 LEU A C 1
ATOM 1350 O O . LEU A 1 181 ? 29.813 16.380 -10.580 1.00 40.78 181 LEU A O 1
#

Secondary structure (DSSP, 8-state):
---PPPPPSEEEEEEEE-SSEEEEEEEEPTTS-SB--HHHHHHHHHH-TTGGGSB--SSS-SBGGGTTTSSBHHHHHHHHHHHHHHHHHHHHHHHHS--PPP------------PPP------------EEEEEEETTTTEEEEEEE-S-HHHHHHHHHHHHHHHHHHHHHHHHHHHHTT-

Radius of gyration: 22.07 Å; chains: 1; bounding box: 55×42×77 Å

Sequence (181 aa):
MALGSSPDALVIERLTVRPDRIVCDLRVSPSAPTITSPGLVRRVLADYPTLLDHACVNDEGDTFAAVADHTSLPHLVEHLVIDAQVRQAAQAAAVAEPLPSASSVHGANRAGEAAPPFRAAAKKSTMYVGTTEWVDRFAGHAVVEVSYTDDLTALRSFRDAVCAVNHLVKEGVYDDCSSRL

Organism: NCBI:txid2682776

Foldseek 3Di:
DDPPDDDFQKDFPDWDDDPFKIKTKIFGDPPFDQFAAPQLLVLVCVVQVCLQVDQDDDDQDGTCVRCVHGGGLLVQLLSQLQSQQVVVVVVVVVVPDDDPDPDDDDDDDDDDDDDDPPPPPPPDPDDKDKDKDAPDVVRRIIMIMITHDDPVSSVVSSVVSSVSSRVSRVVVVVVVVVVVD